Protein AF-A0A8X6L8V7-F1 (afdb_monomer_lite)

Secondary structure (DSSP, 8-state):
------------HHHHHHHHHHHHHHHHHTTT--S--SB--TT-TTB-HHHHHHHHHHTT-HHHHHHHHHHTTTT-

Sequence (76 aa):
MQHKVNMKKRSTIGEYLLTGVVSVVEFLLARDFPFRSYDKQLGSTIYGHFLGCLEVISAFDPFLSEHLTTYGNKGK

Structure (mmCIF, N/CA/C/O backbone):
data_AF-A0A8X6L8V7-F1
#
_entry.id   AF-A0A8X6L8V7-F1
#
loop_
_atom_site.group_PDB
_atom_site.id
_atom_site.type_symbol
_atom_site.label_atom_id
_atom_site.label_alt_id
_atom_site.label_comp_id
_atom_site.label_asym_id
_atom_site.label_entity_id
_atom_site.label_seq_id
_atom_site.pdbx_PDB_ins_code
_atom_site.Cartn_x
_atom_site.Cartn_y
_atom_site.Cartn_z
_atom_site.occupancy
_atom_site.B_iso_or_equiv
_atom_site.auth_seq_id
_atom_site.auth_comp_id
_atom_site.auth_asym_id
_atom_site.auth_atom_id
_atom_site.pdbx_PDB_model_num
ATOM 1 N N . MET A 1 1 ? -48.906 -1.868 -2.974 1.00 37.72 1 MET A N 1
ATOM 2 C CA . MET A 1 1 ? -47.940 -2.986 -2.928 1.00 37.72 1 MET A CA 1
ATOM 3 C C . MET A 1 1 ? -46.544 -2.405 -3.012 1.00 37.72 1 MET A C 1
ATOM 5 O O . MET A 1 1 ? -46.343 -1.418 -3.703 1.00 37.72 1 MET A O 1
ATOM 9 N N . GLN A 1 2 ? -45.647 -2.924 -2.184 1.00 45.50 2 GLN A N 1
ATOM 10 C CA . GLN A 1 2 ? -44.329 -2.362 -1.920 1.00 45.50 2 GLN A CA 1
ATOM 11 C C . GLN A 1 2 ? -43.371 -2.594 -3.090 1.00 45.50 2 GLN A C 1
ATOM 13 O O . GLN A 1 2 ? -43.450 -3.646 -3.705 1.00 45.50 2 GLN A O 1
ATOM 18 N N . HIS A 1 3 ? -42.396 -1.705 -3.282 1.00 36.16 3 HIS A N 1
ATOM 19 C CA . HIS A 1 3 ? -40.992 -2.085 -3.092 1.00 36.16 3 HIS A CA 1
ATOM 20 C C . HIS A 1 3 ? -40.082 -0.853 -3.058 1.00 36.16 3 HIS A C 1
ATOM 22 O O . HIS A 1 3 ? -39.811 -0.198 -4.059 1.00 36.16 3 HIS A O 1
ATOM 28 N N . LYS A 1 4 ? -39.601 -0.560 -1.844 1.00 52.34 4 LYS A N 1
ATOM 29 C CA . LYS A 1 4 ? -38.359 0.171 -1.607 1.00 52.34 4 LYS A CA 1
ATOM 30 C C . LYS A 1 4 ? -37.217 -0.665 -2.185 1.00 52.34 4 LYS A C 1
ATOM 32 O O . LYS A 1 4 ? -37.012 -1.779 -1.717 1.00 52.34 4 LYS A O 1
ATOM 37 N N . VAL A 1 5 ? -36.406 -0.095 -3.069 1.00 47.22 5 VAL A N 1
ATOM 38 C CA . VAL A 1 5 ? -34.995 -0.496 -3.164 1.00 47.22 5 VAL A CA 1
ATOM 39 C C . VAL A 1 5 ? -34.176 0.661 -2.616 1.00 47.22 5 VAL A C 1
ATOM 41 O O . VAL A 1 5 ? -33.707 1.546 -3.321 1.00 47.22 5 VAL A O 1
ATOM 44 N N . ASN A 1 6 ? -34.096 0.683 -1.288 1.00 48.91 6 ASN A N 1
ATOM 45 C CA . ASN A 1 6 ? -33.083 1.425 -0.564 1.00 48.91 6 ASN A CA 1
ATOM 46 C C . ASN A 1 6 ? -31.826 0.554 -0.569 1.00 48.91 6 ASN A C 1
ATOM 48 O O . ASN A 1 6 ? -31.811 -0.492 0.074 1.00 48.91 6 ASN A O 1
ATOM 52 N N . MET A 1 7 ? -30.787 0.974 -1.283 1.00 39.88 7 MET A N 1
ATOM 53 C CA . MET A 1 7 ? -29.456 0.390 -1.140 1.00 39.88 7 MET A CA 1
ATOM 54 C C . MET A 1 7 ? -28.422 1.492 -0.950 1.00 39.88 7 MET A C 1
ATOM 56 O O . MET A 1 7 ? -27.493 1.645 -1.736 1.00 39.88 7 MET A O 1
ATOM 60 N N . LYS A 1 8 ? -28.533 2.242 0.150 1.00 49.47 8 LYS A N 1
ATOM 61 C CA . LYS A 1 8 ? -27.346 2.887 0.718 1.00 49.47 8 LYS A CA 1
ATOM 62 C C . LYS A 1 8 ? -26.598 1.841 1.543 1.00 49.47 8 LYS A C 1
ATOM 64 O O . LYS A 1 8 ? -26.728 1.784 2.763 1.00 49.47 8 LYS A O 1
ATOM 69 N N . LYS A 1 9 ? -25.865 0.961 0.851 1.00 56.56 9 LYS A N 1
ATOM 70 C CA . LYS A 1 9 ? -24.920 0.037 1.485 1.00 56.56 9 LYS A CA 1
ATOM 71 C C . LYS A 1 9 ? -23.857 0.929 2.133 1.00 56.56 9 LYS A C 1
ATOM 73 O O . LYS A 1 9 ? -23.102 1.590 1.427 1.00 56.56 9 LYS A O 1
ATOM 78 N N . ARG A 1 10 ? -23.879 1.072 3.462 1.00 52.12 10 ARG A N 1
ATOM 79 C CA . ARG A 1 10 ? -22.773 1.712 4.184 1.00 52.12 10 ARG A CA 1
ATOM 80 C C . ARG A 1 10 ? -21.556 0.842 3.907 1.00 52.12 10 ARG A C 1
ATOM 82 O O . ARG A 1 10 ? -21.497 -0.254 4.454 1.00 52.12 10 ARG A O 1
ATOM 89 N N . SER A 1 11 ? -20.654 1.293 3.037 1.00 59.12 11 SER A N 1
ATOM 90 C CA . SER A 1 11 ? -19.388 0.598 2.879 1.00 59.12 11 SER A CA 1
ATOM 91 C C . SER A 1 11 ? -18.644 0.723 4.198 1.00 59.12 11 SER A C 1
ATOM 93 O O . SER A 1 11 ? -18.450 1.826 4.718 1.00 59.12 11 SER A O 1
ATOM 95 N N . THR A 1 12 ? -18.259 -0.407 4.761 1.00 77.25 12 THR A N 1
ATOM 96 C CA . THR A 1 12 ? -17.246 -0.426 5.808 1.00 77.25 12 THR A CA 1
ATOM 97 C C . THR A 1 12 ? -15.960 0.197 5.257 1.00 77.25 12 THR A C 1
ATOM 99 O O . THR A 1 12 ? -15.704 0.153 4.053 1.00 77.25 12 THR A O 1
ATOM 102 N N . ILE A 1 13 ? -15.144 0.797 6.125 1.00 73.38 13 ILE A N 1
ATOM 103 C CA . ILE A 1 13 ? -13.862 1.408 5.727 1.00 73.38 13 ILE A CA 1
ATOM 104 C C . ILE A 1 13 ? -12.997 0.390 4.952 1.00 73.38 13 ILE A C 1
ATOM 106 O O . ILE A 1 13 ? -12.403 0.728 3.933 1.00 73.38 13 ILE A O 1
ATOM 110 N N . GLY A 1 14 ? -13.041 -0.889 5.348 1.00 74.62 14 GLY A N 1
ATOM 111 C CA . GLY A 1 14 ? -12.347 -1.977 4.655 1.00 74.62 14 GLY A CA 1
ATOM 112 C C . GLY A 1 14 ? -12.847 -2.264 3.232 1.00 74.62 14 GLY A C 1
ATOM 113 O O .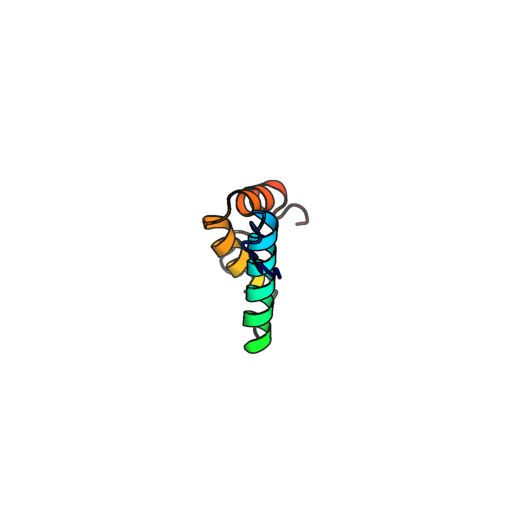 GLY A 1 14 ? -12.036 -2.553 2.358 1.00 74.62 14 GLY A O 1
ATOM 114 N N . GLU A 1 15 ? -14.151 -2.148 2.955 1.00 81.94 15 GLU A N 1
ATOM 115 C CA . GLU A 1 15 ? -14.689 -2.325 1.594 1.00 81.94 15 GLU A CA 1
ATOM 116 C C . GLU A 1 15 ? -14.209 -1.215 0.647 1.00 81.94 15 GLU A C 1
ATOM 118 O O . GLU A 1 15 ? -13.899 -1.487 -0.515 1.00 81.94 15 GLU A O 1
ATOM 123 N N . TYR A 1 16 ? -14.107 0.025 1.139 1.00 85.12 16 TYR A N 1
ATOM 124 C CA . TYR A 1 16 ? -13.588 1.149 0.355 1.00 85.12 16 TYR A CA 1
ATOM 125 C C . TYR A 1 16 ? -12.103 0.961 0.025 1.00 85.12 16 TYR A C 1
ATOM 127 O O . TYR A 1 16 ? -11.699 1.100 -1.130 1.00 85.12 16 TYR A O 1
ATOM 135 N N . LEU A 1 17 ? -11.312 0.551 1.018 1.00 85.06 17 LEU A N 1
ATOM 136 C CA . LEU A 1 17 ? -9.898 0.249 0.838 1.00 85.06 17 LEU A CA 1
ATOM 137 C C . LEU A 1 17 ? -9.677 -0.872 -0.185 1.00 85.06 17 LEU A C 1
ATOM 139 O O . LEU A 1 17 ? -8.881 -0.716 -1.110 1.00 85.06 17 LEU A O 1
ATOM 143 N N . LEU A 1 18 ? -10.407 -1.985 -0.054 1.00 86.75 18 LEU A N 1
ATOM 144 C CA . LEU A 1 18 ? -10.282 -3.122 -0.966 1.00 86.75 18 LEU A CA 1
ATOM 145 C C . LEU A 1 18 ? -10.630 -2.718 -2.404 1.00 86.75 18 LEU A C 1
ATOM 147 O O . LEU A 1 18 ? -9.934 -3.096 -3.343 1.00 86.75 18 LEU A O 1
ATOM 151 N N . THR A 1 19 ? -11.665 -1.891 -2.564 1.00 90.06 19 THR A N 1
ATOM 152 C CA . THR A 1 19 ? -12.057 -1.340 -3.866 1.00 90.06 19 THR A CA 1
ATOM 153 C C . THR A 1 19 ? -10.946 -0.471 -4.461 1.00 90.06 19 THR A C 1
ATOM 155 O O . THR A 1 19 ? -10.635 -0.602 -5.646 1.00 90.06 19 THR A O 1
ATOM 158 N N . GLY A 1 20 ? -10.298 0.373 -3.651 1.00 88.88 20 GLY A N 1
ATOM 159 C CA . GLY A 1 20 ? -9.160 1.187 -4.087 1.00 88.88 20 GLY A CA 1
ATOM 160 C C . GLY A 1 20 ? -7.963 0.346 -4.535 1.00 88.88 20 GLY A C 1
ATOM 161 O O . GLY A 1 20 ? -7.392 0.599 -5.594 1.00 88.88 20 GLY A O 1
ATOM 162 N N . VAL A 1 21 ? -7.626 -0.706 -3.783 1.00 89.38 21 VAL A N 1
ATOM 163 C CA . VAL A 1 21 ? -6.533 -1.628 -4.134 1.00 89.38 21 VAL A CA 1
ATOM 164 C C . VAL A 1 21 ? -6.821 -2.365 -5.444 1.00 89.38 21 VAL A C 1
ATOM 166 O O . VAL A 1 21 ? -5.949 -2.433 -6.309 1.00 89.38 21 VAL A O 1
ATOM 169 N N . VAL A 1 22 ? -8.040 -2.881 -5.626 1.00 92.25 22 VAL A N 1
ATOM 170 C CA . VAL A 1 22 ? -8.442 -3.554 -6.875 1.00 92.25 22 VAL A CA 1
ATOM 171 C C . VAL A 1 22 ? -8.380 -2.587 -8.059 1.00 92.25 22 VAL A C 1
ATOM 173 O O . VAL A 1 22 ? -7.810 -2.929 -9.093 1.00 92.25 22 VAL A O 1
ATOM 176 N N . SER A 1 23 ? -8.856 -1.352 -7.881 1.00 92.50 23 SER A N 1
ATOM 177 C CA . SER A 1 23 ? -8.820 -0.315 -8.923 1.00 92.50 23 SER A CA 1
ATOM 178 C C . SER A 1 23 ? -7.389 0.009 -9.375 1.00 92.50 23 SER A C 1
ATOM 180 O O . SER A 1 23 ? -7.140 0.209 -10.563 1.00 92.50 23 SER A O 1
ATOM 182 N N . VAL A 1 24 ? -6.422 0.029 -8.448 1.00 90.94 24 VAL A N 1
ATOM 183 C CA . VAL A 1 24 ? -4.994 0.193 -8.778 1.00 90.94 24 VAL A CA 1
ATOM 184 C C . VAL A 1 24 ? -4.483 -0.973 -9.620 1.00 90.94 24 VAL A C 1
ATOM 186 O O . VAL A 1 24 ? -3.770 -0.752 -10.597 1.00 90.94 24 VAL A O 1
ATOM 189 N N . VAL A 1 25 ? -4.841 -2.212 -9.270 1.00 90.12 25 VAL A N 1
ATOM 190 C CA . VAL A 1 25 ? -4.413 -3.394 -10.033 1.00 90.12 25 VAL A CA 1
ATOM 191 C C . VAL A 1 25 ? -4.957 -3.340 -11.459 1.00 90.12 25 VAL A C 1
ATOM 193 O O . VAL A 1 25 ? -4.187 -3.504 -12.404 1.00 90.12 25 VAL A O 1
ATOM 196 N N . GLU A 1 26 ? -6.244 -3.038 -11.626 1.00 92.69 26 GLU A N 1
ATOM 197 C CA . GLU A 1 26 ? -6.872 -2.872 -12.942 1.00 92.69 26 GLU A CA 1
ATOM 198 C C . GLU A 1 26 ? -6.214 -1.750 -13.758 1.00 92.69 26 GLU A C 1
ATOM 200 O O . GLU A 1 26 ? -5.908 -1.934 -14.937 1.00 92.69 26 GLU A O 1
ATOM 205 N N . PHE A 1 27 ? -5.931 -0.604 -13.127 1.00 90.12 27 PHE A N 1
ATOM 206 C CA . PHE A 1 27 ? -5.267 0.533 -13.768 1.00 90.12 27 PHE A CA 1
ATOM 207 C C . PHE A 1 27 ? -3.881 0.177 -14.326 1.00 90.12 27 PHE A C 1
ATOM 209 O O . PHE A 1 27 ? -3.538 0.625 -15.427 1.00 90.12 27 PHE A O 1
ATOM 216 N N . LEU A 1 28 ? -3.100 -0.605 -13.570 1.00 89.19 28 LEU A N 1
ATOM 217 C CA . LEU A 1 28 ? -1.759 -1.049 -13.954 1.00 89.19 28 LEU A CA 1
ATOM 218 C C . LEU A 1 28 ? -1.806 -2.125 -15.046 1.00 89.19 28 LEU A C 1
ATOM 220 O O . LEU A 1 28 ? -1.056 -2.014 -16.016 1.00 89.19 28 LEU A O 1
ATOM 224 N N . LEU A 1 29 ? -2.713 -3.108 -14.929 1.00 88.50 29 LEU A N 1
ATOM 225 C CA . LEU A 1 29 ? -2.936 -4.132 -15.962 1.00 88.50 29 LEU A CA 1
ATOM 226 C C . LEU A 1 29 ? -3.303 -3.498 -17.304 1.00 88.50 29 LEU A C 1
ATOM 228 O O . LEU A 1 29 ? -2.752 -3.870 -18.331 1.00 88.50 29 LEU A O 1
ATOM 232 N N . ALA A 1 30 ? -4.196 -2.507 -17.294 1.00 92.06 30 ALA A N 1
ATOM 233 C CA . ALA A 1 30 ? -4.670 -1.848 -18.508 1.00 92.06 30 ALA A CA 1
ATOM 234 C C . ALA A 1 30 ? -3.585 -1.058 -19.271 1.00 92.06 30 ALA A C 1
ATOM 236 O O . ALA A 1 30 ? -3.850 -0.573 -20.368 1.00 92.06 30 ALA A O 1
ATOM 237 N N . ARG A 1 31 ? -2.395 -0.869 -18.685 1.00 86.19 31 ARG A N 1
ATOM 238 C CA . ARG A 1 31 ? -1.285 -0.077 -19.246 1.00 86.19 31 ARG A CA 1
ATOM 239 C C . ARG A 1 31 ? 0.023 -0.860 -19.347 1.00 86.19 31 ARG A C 1
ATOM 241 O O . ARG A 1 31 ? 1.068 -0.247 -19.540 1.00 86.19 31 ARG A O 1
ATOM 248 N N . ASP A 1 32 ? -0.033 -2.179 -19.163 1.00 84.50 32 ASP A N 1
ATOM 249 C CA . ASP A 1 32 ? 1.138 -3.064 -19.147 1.00 84.50 32 ASP A CA 1
ATOM 250 C C . ASP A 1 32 ? 2.241 -2.600 -18.177 1.00 84.50 32 ASP A C 1
ATOM 252 O O . ASP A 1 32 ? 3.436 -2.830 -18.387 1.00 84.50 32 ASP A O 1
ATOM 256 N N . PHE A 1 33 ? 1.857 -1.940 -17.079 1.00 84.56 33 PHE A N 1
ATOM 257 C CA . PHE A 1 33 ? 2.830 -1.494 -16.093 1.00 84.56 33 PHE A CA 1
ATOM 258 C C . PHE A 1 33 ? 3.290 -2.672 -15.228 1.00 84.56 33 PHE A C 1
ATOM 260 O O . PHE A 1 33 ? 2.462 -3.374 -14.640 1.00 84.56 33 PHE A O 1
ATOM 267 N N . PRO A 1 34 ? 4.608 -2.867 -15.040 1.00 81.25 34 PRO A N 1
ATOM 268 C CA . PRO A 1 34 ? 5.098 -3.855 -14.097 1.00 81.25 34 PRO A CA 1
ATOM 269 C C . PRO A 1 34 ? 4.680 -3.467 -12.675 1.00 81.25 34 PRO A C 1
ATOM 271 O O . PRO A 1 34 ? 4.973 -2.368 -12.199 1.00 81.25 34 PRO A O 1
ATOM 274 N N . PHE A 1 35 ? 4.023 -4.392 -11.973 1.00 79.06 35 PHE A N 1
ATOM 275 C CA . PHE A 1 35 ? 3.608 -4.207 -10.577 1.00 79.06 35 PHE A CA 1
ATOM 276 C C . PHE A 1 35 ? 4.798 -4.024 -9.636 1.00 79.06 35 PHE A C 1
ATOM 278 O O . PHE A 1 35 ? 4.724 -3.293 -8.649 1.00 79.06 35 PHE A O 1
ATOM 285 N N . ARG A 1 36 ? 5.898 -4.718 -9.929 1.00 75.75 36 ARG A N 1
ATOM 286 C CA . ARG A 1 36 ? 7.044 -4.878 -9.040 1.00 75.75 36 ARG A CA 1
ATOM 287 C C . ARG A 1 36 ? 8.299 -4.363 -9.745 1.00 75.75 36 ARG A C 1
ATOM 289 O O . ARG A 1 36 ? 8.544 -4.719 -10.891 1.00 75.75 36 ARG A O 1
ATOM 296 N N . SER A 1 37 ? 9.070 -3.536 -9.048 1.00 72.44 37 SER A N 1
ATOM 297 C CA . SER A 1 37 ? 10.407 -3.109 -9.469 1.00 72.44 37 SER A CA 1
ATOM 298 C C . SER A 1 37 ? 11.458 -4.058 -8.883 1.00 72.44 37 SER A C 1
ATOM 300 O O . SER A 1 37 ? 11.137 -4.949 -8.086 1.00 72.44 37 SER A O 1
ATOM 302 N N . TYR A 1 38 ? 12.715 -3.861 -9.278 1.00 71.88 38 TYR A N 1
ATOM 303 C CA . TYR A 1 38 ? 13.867 -4.512 -8.657 1.00 71.88 38 TYR A CA 1
ATOM 304 C C . TYR A 1 38 ? 13.893 -4.248 -7.147 1.00 71.88 38 TYR A C 1
ATOM 306 O O . TYR A 1 38 ? 14.140 -5.161 -6.357 1.00 71.88 38 TYR A O 1
ATOM 314 N N . ASP A 1 39 ? 13.537 -3.023 -6.751 1.00 67.75 39 ASP A N 1
ATOM 315 C CA . ASP A 1 39 ? 13.402 -2.654 -5.355 1.00 67.75 39 ASP A CA 1
ATOM 316 C C . ASP A 1 39 ? 11.971 -2.881 -4.825 1.00 67.75 39 ASP A C 1
ATOM 318 O O . ASP A 1 39 ? 10.961 -2.565 -5.462 1.00 67.75 39 ASP A O 1
ATOM 322 N N . LYS A 1 40 ? 11.897 -3.477 -3.634 1.00 69.50 40 LYS A N 1
ATOM 323 C CA . LYS A 1 40 ? 10.677 -3.875 -2.915 1.00 69.50 40 LYS A CA 1
ATOM 324 C C . LYS A 1 40 ? 10.524 -3.108 -1.595 1.00 69.50 40 LYS A C 1
ATOM 326 O O . LYS A 1 40 ? 9.678 -3.468 -0.779 1.00 69.50 40 LYS A O 1
ATOM 331 N N . GLN A 1 41 ? 11.375 -2.110 -1.360 1.00 74.25 41 GLN A N 1
ATOM 332 C CA . GLN A 1 41 ? 11.405 -1.303 -0.149 1.00 74.25 41 GLN A CA 1
ATOM 333 C C . GLN A 1 41 ? 10.351 -0.181 -0.19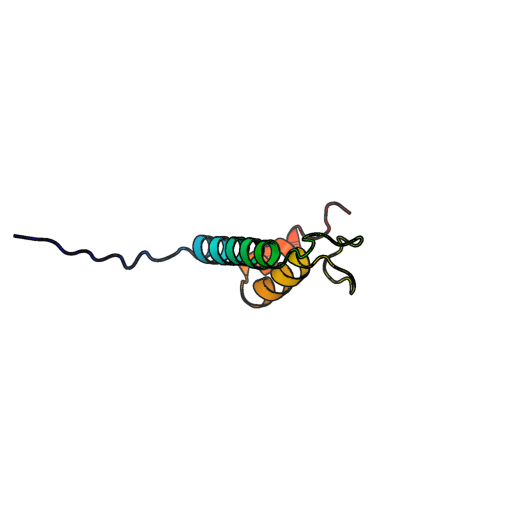5 1.00 74.25 41 GLN A C 1
ATOM 335 O O . GLN A 1 41 ? 10.407 0.666 -1.082 1.00 74.25 41 GLN A O 1
ATOM 340 N N . LEU A 1 42 ? 9.448 -0.118 0.794 1.00 71.81 42 LEU A N 1
ATOM 341 C CA . LEU A 1 42 ? 8.692 1.117 1.072 1.00 71.81 42 LEU A CA 1
ATOM 342 C C . LEU A 1 42 ? 9.679 2.245 1.392 1.00 71.81 42 LEU A C 1
ATOM 344 O O . LEU A 1 42 ? 10.658 1.995 2.107 1.00 71.81 42 LEU A O 1
ATOM 348 N N . GLY A 1 43 ? 9.421 3.444 0.871 1.00 68.00 43 GLY A N 1
ATOM 349 C CA . GLY A 1 43 ? 10.275 4.627 1.018 1.00 68.00 43 GLY A CA 1
ATOM 350 C C . GLY A 1 43 ? 11.520 4.683 0.118 1.00 68.00 43 GLY A C 1
ATOM 351 O O . GLY A 1 43 ? 12.303 5.622 0.245 1.00 68.00 43 GLY A O 1
ATOM 352 N N . SER A 1 44 ? 11.732 3.718 -0.784 1.00 70.12 44 SER A N 1
ATOM 353 C CA . SER A 1 44 ? 12.823 3.770 -1.773 1.00 70.12 44 SER A CA 1
ATOM 354 C C . SER A 1 44 ? 12.427 4.577 -3.003 1.00 70.12 44 SER A C 1
ATOM 356 O O . SER A 1 44 ? 11.337 4.425 -3.519 1.00 70.12 44 SER A O 1
ATOM 358 N N . THR A 1 45 ? 13.324 5.363 -3.584 1.00 65.88 45 THR A N 1
ATOM 359 C CA . THR A 1 45 ? 13.045 6.102 -4.827 1.00 65.88 45 THR A CA 1
ATOM 360 C C . THR A 1 45 ? 12.758 5.216 -6.052 1.00 65.88 45 THR A C 1
ATOM 362 O O . THR A 1 45 ? 12.400 5.747 -7.100 1.00 65.88 45 THR A O 1
ATOM 365 N N . ILE A 1 46 ? 12.902 3.886 -5.945 1.00 62.50 46 ILE A N 1
ATOM 366 C CA . ILE A 1 46 ? 12.813 2.931 -7.064 1.00 62.50 46 ILE A CA 1
ATOM 367 C C . ILE A 1 46 ? 11.753 1.828 -6.845 1.00 62.50 46 ILE A C 1
ATOM 369 O O . ILE A 1 46 ? 11.908 0.709 -7.347 1.00 62.50 46 ILE A O 1
ATOM 373 N N . TYR A 1 47 ? 10.680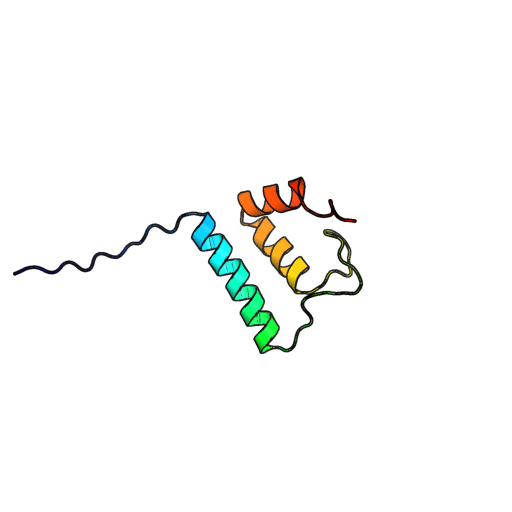 2.085 -6.088 1.00 71.00 47 TYR A N 1
ATOM 374 C CA . TYR A 1 47 ? 9.617 1.088 -5.885 1.00 71.00 47 TYR A CA 1
ATOM 375 C C . TYR A 1 47 ? 8.830 0.747 -7.163 1.00 71.00 47 TYR A C 1
ATOM 377 O O . TYR A 1 47 ? 8.725 1.528 -8.106 1.00 71.00 47 TYR A O 1
ATOM 385 N N . GLY A 1 48 ? 8.253 -0.461 -7.191 1.00 72.81 48 GLY A N 1
ATOM 386 C CA . GLY A 1 48 ? 7.325 -0.882 -8.247 1.00 72.81 48 GLY A CA 1
ATOM 387 C C . GLY A 1 48 ? 6.023 -0.089 -8.214 1.00 72.81 48 GLY A C 1
ATOM 388 O O . GLY A 1 48 ? 5.568 0.298 -7.138 1.00 72.81 48 GLY A O 1
ATOM 389 N N . HIS A 1 49 ? 5.398 0.108 -9.378 1.00 81.44 49 HIS A N 1
ATOM 390 C CA . HIS A 1 49 ? 4.210 0.957 -9.528 1.00 81.44 49 HIS A CA 1
ATOM 391 C C . HIS A 1 49 ? 3.074 0.600 -8.562 1.00 81.44 49 HIS A C 1
ATOM 393 O O . HIS A 1 49 ? 2.390 1.487 -8.064 1.00 81.44 49 HIS A O 1
ATOM 399 N N . PHE A 1 50 ? 2.911 -0.683 -8.229 1.00 86.19 50 PHE A N 1
ATOM 400 C CA . PHE A 1 50 ? 1.917 -1.116 -7.249 1.00 86.19 50 PHE A CA 1
ATOM 401 C C . PHE A 1 50 ? 2.196 -0.569 -5.845 1.00 86.19 50 PHE A C 1
ATOM 403 O O . PHE A 1 50 ? 1.293 -0.058 -5.188 1.00 86.19 50 PHE A O 1
ATOM 410 N N . LEU A 1 51 ? 3.448 -0.658 -5.393 1.00 84.44 51 LEU A N 1
ATOM 411 C CA . LEU A 1 51 ? 3.834 -0.219 -4.055 1.00 84.44 51 LEU A CA 1
ATOM 412 C C . LEU A 1 51 ? 3.758 1.309 -3.938 1.00 84.44 51 LEU A C 1
ATOM 414 O O . LEU A 1 51 ? 3.249 1.806 -2.940 1.00 84.44 51 LEU A O 1
ATOM 418 N N . GLY A 1 52 ? 4.153 2.033 -4.991 1.00 85.56 52 GLY A N 1
ATOM 419 C CA . GLY A 1 52 ? 3.992 3.488 -5.054 1.00 85.56 52 GLY A CA 1
ATOM 420 C C . GLY A 1 52 ? 2.522 3.921 -4.993 1.00 85.56 52 GLY A C 1
ATOM 421 O O . GLY A 1 52 ? 2.170 4.825 -4.240 1.00 85.56 52 GLY A O 1
ATOM 422 N N . CYS A 1 53 ? 1.622 3.242 -5.714 1.00 88.62 53 CYS A N 1
ATOM 423 C CA . CYS A 1 53 ? 0.186 3.512 -5.606 1.00 88.62 53 CYS A CA 1
ATOM 424 C C . CYS A 1 53 ? -0.371 3.209 -4.203 1.00 88.62 53 CYS A C 1
ATOM 426 O O . CYS A 1 53 ? -1.196 3.972 -3.704 1.00 88.62 53 CYS A O 1
ATOM 428 N N . LEU A 1 54 ? 0.081 2.132 -3.549 1.00 88.94 54 LEU A N 1
ATOM 429 C CA . LEU A 1 54 ? -0.321 1.817 -2.174 1.00 88.94 54 LEU A CA 1
ATOM 430 C C . LEU A 1 54 ? 0.154 2.871 -1.169 1.00 88.94 54 LEU A C 1
ATOM 432 O O . LEU A 1 54 ?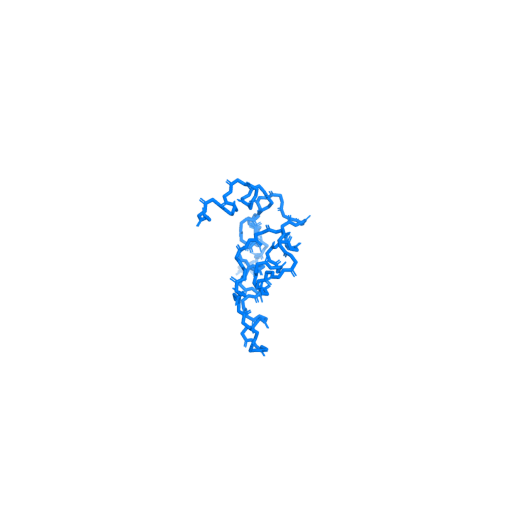 -0.616 3.238 -0.284 1.00 88.94 54 LEU A O 1
ATOM 436 N N . GLU A 1 55 ? 1.376 3.387 -1.311 1.00 86.88 55 GLU A N 1
ATOM 437 C CA . GLU A 1 55 ? 1.874 4.483 -0.472 1.00 86.88 55 GLU A CA 1
ATOM 438 C C . GLU A 1 55 ? 1.016 5.745 -0.641 1.00 86.88 55 GLU A C 1
ATOM 440 O O . GLU A 1 55 ? 0.599 6.339 0.354 1.00 86.88 55 GLU A O 1
ATOM 445 N N . VAL A 1 56 ? 0.656 6.106 -1.879 1.00 88.38 56 VAL A N 1
ATOM 446 C CA . VAL A 1 56 ? -0.232 7.251 -2.146 1.00 88.38 56 VAL A CA 1
ATOM 447 C C . VAL A 1 56 ? -1.601 7.060 -1.494 1.00 88.38 56 VAL A C 1
ATOM 449 O O . VAL A 1 56 ? -2.092 7.980 -0.848 1.00 88.38 56 VAL A O 1
ATOM 452 N N . ILE A 1 57 ? -2.212 5.877 -1.610 1.00 88.75 57 ILE A N 1
ATOM 453 C CA . ILE A 1 57 ? -3.511 5.594 -0.975 1.00 88.75 57 ILE A CA 1
ATOM 454 C C . ILE A 1 57 ? -3.388 5.636 0.553 1.00 88.75 57 ILE A C 1
ATOM 456 O O . ILE A 1 57 ? -4.279 6.156 1.223 1.00 88.75 57 ILE A O 1
ATOM 460 N N . SER A 1 58 ? -2.275 5.156 1.112 1.00 89.44 58 SER A N 1
ATOM 461 C CA . SER A 1 58 ? -2.058 5.134 2.563 1.00 89.44 58 SER A CA 1
ATOM 462 C C . SER A 1 58 ? -1.997 6.526 3.193 1.00 89.44 58 SER A C 1
ATOM 464 O O . SER A 1 58 ? -2.364 6.684 4.352 1.00 89.44 58 SER A O 1
ATOM 466 N N . ALA A 1 59 ? -1.631 7.560 2.429 1.00 88.50 59 ALA A N 1
ATOM 467 C CA . ALA A 1 59 ? -1.673 8.942 2.906 1.00 88.50 59 ALA A CA 1
ATOM 468 C C . ALA A 1 59 ? -3.103 9.425 3.225 1.00 88.50 59 ALA A C 1
ATOM 470 O O . ALA A 1 59 ? -3.275 10.384 3.977 1.00 88.50 59 ALA A O 1
ATOM 471 N N . PHE A 1 60 ? -4.124 8.761 2.675 1.00 86.62 60 PHE A N 1
ATOM 472 C CA . PHE A 1 60 ? -5.536 9.106 2.850 1.00 86.62 60 PHE A CA 1
ATOM 473 C C . PHE A 1 60 ? -6.333 8.055 3.637 1.00 86.62 60 PHE A C 1
ATOM 475 O O . PHE A 1 60 ? -7.498 8.296 3.949 1.00 86.62 60 PHE A O 1
ATOM 482 N N . ASP A 1 61 ? -5.728 6.913 3.976 1.00 86.00 61 ASP A N 1
ATOM 483 C CA . ASP A 1 61 ? -6.377 5.817 4.698 1.00 86.00 61 ASP A CA 1
ATOM 484 C C . ASP A 1 61 ? -5.571 5.444 5.962 1.00 86.00 61 ASP A C 1
ATOM 486 O O . ASP A 1 61 ? -4.501 4.834 5.858 1.00 86.00 61 ASP A O 1
ATOM 490 N N . PRO A 1 62 ? -6.060 5.798 7.172 1.00 87.44 62 PRO A N 1
ATOM 491 C CA . PRO A 1 62 ? -5.343 5.549 8.423 1.00 87.44 62 PRO A CA 1
ATOM 492 C C . PRO A 1 62 ? -5.067 4.067 8.690 1.00 87.44 62 PRO A C 1
ATOM 494 O O . PRO A 1 62 ? -4.019 3.734 9.239 1.00 87.44 62 PRO A O 1
ATOM 497 N N . PHE A 1 63 ? -5.978 3.177 8.285 1.00 87.69 63 PHE A N 1
ATOM 498 C CA . PHE A 1 63 ? -5.820 1.736 8.475 1.00 87.69 63 PHE A CA 1
ATOM 499 C C . PHE A 1 63 ? -4.696 1.191 7.589 1.00 87.69 63 PHE A C 1
ATOM 501 O O . PHE A 1 63 ? -3.847 0.432 8.054 1.00 87.69 63 PHE A O 1
ATOM 508 N N . LEU A 1 64 ? -4.650 1.600 6.320 1.00 87.62 64 LEU A N 1
ATOM 509 C CA . LEU A 1 64 ? -3.590 1.209 5.399 1.00 87.62 64 LEU A CA 1
ATOM 510 C C . LEU A 1 64 ? -2.245 1.803 5.828 1.00 87.62 64 LEU A C 1
ATOM 512 O O . LEU A 1 64 ? -1.234 1.109 5.769 1.00 87.62 64 LEU A O 1
ATOM 516 N N . SER A 1 65 ? -2.228 3.050 6.300 1.00 90.44 65 SER A N 1
ATOM 517 C CA . SER A 1 65 ? -1.029 3.690 6.855 1.00 90.44 65 SER A CA 1
ATOM 518 C C . SER A 1 65 ? -0.467 2.921 8.052 1.00 90.44 65 SER A C 1
ATOM 520 O O . SER A 1 65 ? 0.724 2.592 8.089 1.00 90.44 65 SER A O 1
ATOM 522 N N . GLU A 1 66 ? -1.328 2.547 9.002 1.00 92.19 66 GLU A N 1
ATOM 523 C CA . GLU A 1 66 ? -0.948 1.716 10.144 1.00 92.19 66 GLU A CA 1
ATOM 524 C C . GLU A 1 66 ? -0.464 0.336 9.689 1.00 92.19 66 GLU A C 1
ATOM 526 O O . GLU A 1 66 ? 0.551 -0.157 10.185 1.00 92.19 66 GLU A O 1
ATOM 531 N N . HIS A 1 67 ? -1.128 -0.272 8.703 1.00 89.81 67 HIS A N 1
ATOM 532 C CA . HIS A 1 67 ? -0.733 -1.562 8.150 1.00 89.81 67 HIS A CA 1
ATOM 533 C C . HIS A 1 67 ? 0.656 -1.512 7.499 1.00 89.81 67 HIS A C 1
ATOM 535 O O . HIS A 1 67 ? 1.494 -2.369 7.781 1.00 89.81 67 HIS A O 1
ATOM 541 N N . LEU A 1 68 ? 0.934 -0.507 6.664 1.00 89.31 68 LEU A N 1
ATOM 542 C CA . LEU A 1 68 ? 2.242 -0.328 6.029 1.00 89.31 68 LEU A CA 1
ATOM 543 C C . LEU A 1 68 ? 3.328 0.021 7.052 1.00 89.31 68 LEU A C 1
ATOM 545 O O . LEU A 1 68 ? 4.437 -0.487 6.949 1.00 89.31 68 LEU A O 1
ATOM 549 N N . THR A 1 69 ? 3.016 0.813 8.076 1.00 90.38 69 THR A N 1
ATOM 550 C CA . THR A 1 69 ? 3.964 1.114 9.162 1.00 90.38 69 THR A CA 1
ATOM 551 C C . THR A 1 69 ? 4.275 -0.134 9.989 1.00 90.38 69 THR A C 1
ATOM 553 O O . THR A 1 69 ? 5.424 -0.404 10.332 1.00 90.38 69 THR A O 1
ATOM 556 N N . THR A 1 70 ? 3.247 -0.926 10.292 1.00 91.19 70 THR A N 1
ATOM 557 C CA . THR A 1 70 ? 3.354 -2.091 11.172 1.00 91.19 70 THR A CA 1
ATOM 558 C C . THR A 1 70 ? 3.934 -3.299 10.459 1.00 91.19 70 THR A C 1
ATOM 560 O O . THR A 1 70 ? 4.675 -4.049 11.080 1.00 91.19 70 THR A O 1
ATOM 563 N N . TYR A 1 71 ? 3.606 -3.543 9.194 1.00 89.19 71 TYR A N 1
ATOM 564 C CA . TYR A 1 71 ? 3.985 -4.770 8.478 1.00 89.19 71 TYR A CA 1
ATOM 565 C C . TYR A 1 71 ? 4.842 -4.526 7.243 1.00 89.19 71 TYR A C 1
ATOM 567 O O . TYR A 1 71 ? 5.451 -5.464 6.720 1.00 89.19 71 TYR A O 1
ATOM 575 N N . GLY A 1 72 ? 4.927 -3.281 6.788 1.00 84.75 72 GLY A N 1
ATOM 576 C CA . GLY A 1 72 ? 5.771 -2.912 5.672 1.00 84.75 72 GLY A CA 1
ATO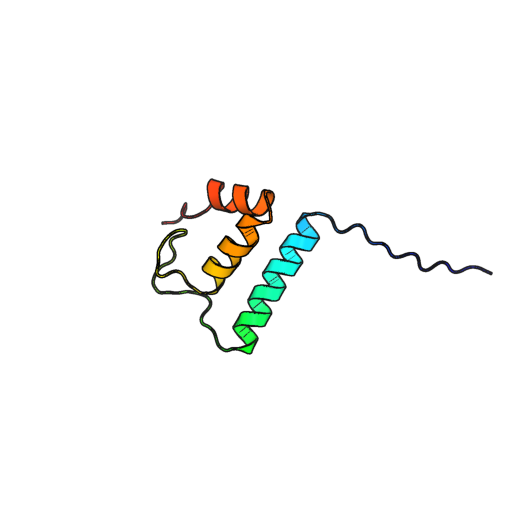M 577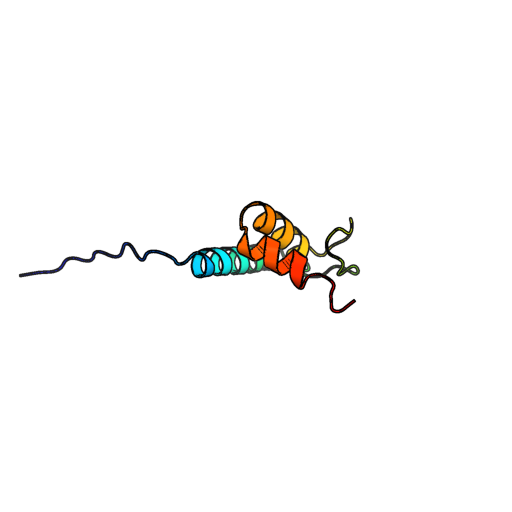 C C . GLY A 1 72 ? 7.224 -3.279 5.925 1.00 84.75 72 GLY A C 1
ATOM 578 O O . GLY A 1 72 ? 7.737 -3.157 7.035 1.00 84.75 72 GLY A O 1
ATOM 579 N N . ASN A 1 73 ? 7.897 -3.754 4.878 1.00 82.62 73 ASN A N 1
ATOM 580 C CA . ASN A 1 73 ? 9.322 -4.085 4.900 1.00 82.62 73 ASN A CA 1
ATOM 581 C C . ASN A 1 73 ? 9.762 -5.166 5.911 1.00 82.62 73 ASN A C 1
ATOM 583 O O . ASN A 1 73 ? 10.955 -5.440 5.980 1.00 82.62 73 ASN A O 1
ATOM 587 N N . LYS A 1 74 ? 8.852 -5.823 6.647 1.00 78.88 74 LYS A N 1
ATOM 588 C CA . LYS A 1 74 ? 9.201 -6.854 7.648 1.00 78.88 74 LYS A CA 1
ATOM 589 C C . LYS A 1 74 ? 9.759 -8.159 7.068 1.00 78.88 74 LYS A C 1
ATOM 591 O O . LYS A 1 74 ? 10.285 -8.970 7.817 1.00 78.88 74 LYS A O 1
ATOM 596 N N . GLY A 1 75 ? 9.609 -8.371 5.762 1.00 67.06 75 GLY A N 1
ATOM 597 C CA . GLY A 1 75 ? 10.150 -9.525 5.034 1.00 67.06 75 GLY A CA 1
ATOM 598 C C . GLY A 1 75 ? 11.378 -9.202 4.180 1.00 67.06 75 GLY A C 1
ATOM 599 O O . GLY A 1 75 ? 11.618 -9.914 3.206 1.00 67.06 75 GLY A O 1
ATOM 600 N N . LYS A 1 76 ? 12.067 -8.093 4.470 1.00 57.00 76 LYS A N 1
ATOM 601 C CA . LYS A 1 76 ? 13.380 -7.772 3.898 1.00 57.00 76 LYS A CA 1
ATOM 602 C C . LYS A 1 76 ? 14.493 -8.487 4.643 1.00 57.00 76 LYS A C 1
ATOM 604 O O . LYS A 1 76 ? 14.381 -8.579 5.884 1.00 57.00 76 LYS A O 1
#

Foldseek 3Di:
DDDDPDPPPVDDLVNVVVVQLVVQVVVCVVVVAFQAFPDQADPDPTGGSSSVSLVVVCVVRVVSVCVCVVPNPPVD

Organism: Trichonephila clavata (NCBI:txid2740835)

pLDDT: mean 77.64, std 14.93, range [36.16, 92.69]

Radius of gyration: 16.54 Å; chains: 1; bounding box: 62×19×30 Å